Protein AF-C4RRK2-F1 (afdb_monomer_lite)

Structure (mmCIF, N/CA/C/O backbone):
data_AF-C4RRK2-F1
#
_entry.id   AF-C4RRK2-F1
#
loop_
_atom_site.group_PDB
_atom_site.id
_atom_site.type_symbol
_atom_site.label_atom_id
_atom_site.label_alt_id
_atom_site.label_comp_id
_atom_site.label_asym_id
_atom_site.label_entity_id
_atom_site.label_seq_id
_atom_site.pdbx_PDB_ins_code
_atom_site.Cartn_x
_atom_site.Cartn_y
_atom_site.Cartn_z
_atom_site.occupancy
_atom_site.B_iso_or_equiv
_atom_site.auth_seq_id
_atom_site.auth_comp_id
_atom_site.auth_asym_id
_atom_site.auth_atom_id
_atom_site.pdbx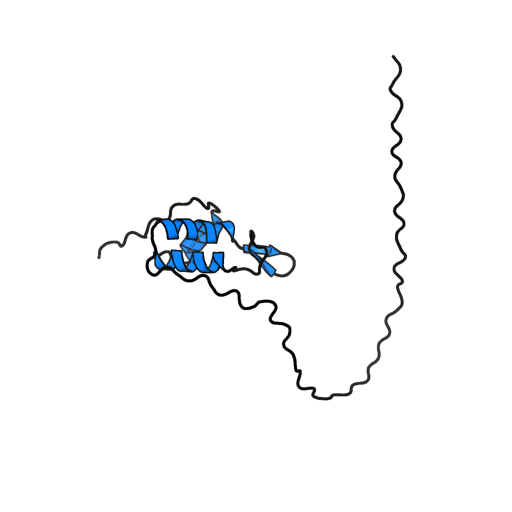_PDB_model_num
ATOM 1 N N . MET A 1 1 ? 13.612 32.017 -57.939 1.00 49.44 1 MET A N 1
ATOM 2 C CA . MET A 1 1 ? 13.842 31.551 -56.554 1.00 49.44 1 MET A CA 1
ATOM 3 C C . MET A 1 1 ? 14.726 30.311 -56.611 1.00 49.44 1 MET A C 1
ATOM 5 O O . MET A 1 1 ? 14.286 29.334 -57.203 1.00 49.44 1 MET A O 1
ATOM 9 N N . PRO A 1 2 ? 15.972 30.355 -56.114 1.00 59.56 2 PRO A N 1
ATOM 10 C CA . PRO A 1 2 ? 16.827 29.170 -56.019 1.00 59.56 2 PRO A CA 1
ATOM 11 C C . PRO A 1 2 ? 16.440 28.298 -54.804 1.00 59.56 2 PRO A C 1
ATOM 13 O O . PRO A 1 2 ? 15.978 28.849 -53.802 1.00 59.56 2 PRO A O 1
ATOM 16 N N . PRO A 1 3 ? 16.628 26.965 -54.847 1.00 65.94 3 PRO A N 1
ATOM 17 C CA . PRO A 1 3 ? 16.501 26.121 -53.659 1.00 65.94 3 PRO A CA 1
ATOM 18 C C . PRO A 1 3 ? 17.708 26.311 -52.716 1.00 65.94 3 PRO A C 1
ATOM 20 O O . PRO A 1 3 ? 18.818 26.566 -53.194 1.00 65.94 3 PRO A O 1
ATOM 23 N N . PRO A 1 4 ? 17.539 26.179 -51.385 1.00 61.22 4 PRO A N 1
ATOM 24 C CA . PRO A 1 4 ? 18.655 26.278 -50.453 1.00 61.22 4 PRO A CA 1
ATOM 25 C C . PRO A 1 4 ? 19.596 25.072 -50.563 1.00 61.22 4 PRO A C 1
ATOM 27 O O . PRO A 1 4 ? 19.174 23.916 -50.617 1.00 61.22 4 PRO A O 1
ATOM 30 N N . ALA A 1 5 ? 20.891 25.384 -50.569 1.00 59.84 5 ALA A N 1
ATOM 31 C CA . ALA A 1 5 ? 22.000 24.444 -50.584 1.00 59.84 5 ALA A CA 1
ATOM 32 C C . ALA A 1 5 ? 21.938 23.457 -49.406 1.00 59.84 5 ALA A C 1
ATOM 34 O O . ALA A 1 5 ? 21.732 23.836 -48.251 1.00 59.84 5 ALA A O 1
ATOM 35 N N . GLY A 1 6 ? 22.143 22.178 -49.727 1.00 45.22 6 GLY A N 1
ATOM 36 C CA . GLY A 1 6 ? 22.126 21.069 -48.783 1.00 45.22 6 GLY A CA 1
ATOM 37 C C . GLY A 1 6 ? 23.201 21.183 -47.702 1.00 45.22 6 GLY A C 1
ATOM 38 O O . GLY A 1 6 ? 24.375 21.434 -47.977 1.00 45.22 6 GLY A O 1
ATOM 39 N N . ARG A 1 7 ? 22.795 20.935 -46.455 1.00 57.81 7 ARG A N 1
ATOM 40 C CA . ARG A 1 7 ? 23.711 20.666 -45.345 1.00 57.81 7 ARG A CA 1
ATOM 41 C C . ARG A 1 7 ? 24.258 19.251 -45.503 1.00 57.81 7 ARG A C 1
ATOM 43 O O . ARG A 1 7 ? 23.509 18.280 -45.445 1.00 57.81 7 ARG A O 1
ATOM 50 N N . ARG A 1 8 ? 25.569 19.145 -45.710 1.00 52.78 8 ARG A N 1
ATOM 51 C CA . ARG A 1 8 ? 26.304 17.880 -45.642 1.00 52.78 8 ARG A CA 1
ATOM 52 C C . ARG A 1 8 ? 26.431 17.493 -44.168 1.00 52.78 8 ARG A C 1
ATOM 54 O O . ARG A 1 8 ? 27.114 18.179 -43.415 1.00 52.78 8 ARG A O 1
ATOM 61 N N . PHE A 1 9 ? 25.743 16.434 -43.757 1.00 42.94 9 PHE A N 1
ATOM 62 C CA . PHE A 1 9 ? 26.037 15.736 -42.509 1.00 42.94 9 PHE A CA 1
ATOM 63 C C . PHE A 1 9 ? 27.271 14.861 -42.757 1.00 42.94 9 PHE A C 1
ATOM 65 O O . PHE A 1 9 ? 27.188 13.881 -43.495 1.00 42.94 9 PHE A O 1
ATOM 72 N N . SER A 1 10 ? 28.415 15.233 -42.182 1.00 48.62 10 SER A N 1
ATOM 73 C CA . SER A 1 10 ? 29.541 14.310 -42.028 1.00 48.62 10 SER A CA 1
ATOM 74 C C . SER A 1 10 ? 29.174 13.319 -40.930 1.00 48.62 10 SER A C 1
ATOM 76 O O . SER A 1 10 ? 29.024 13.708 -39.775 1.00 48.62 10 SER A O 1
ATOM 78 N N . ALA A 1 11 ? 28.975 12.060 -41.303 1.00 50.09 11 ALA A N 1
ATOM 79 C CA . ALA A 1 11 ? 28.934 10.952 -40.366 1.00 50.09 11 ALA A CA 1
ATOM 80 C C . ALA A 1 11 ? 30.350 10.372 -40.289 1.00 50.09 11 ALA A C 1
ATOM 82 O O . ALA A 1 11 ? 30.848 9.836 -41.279 1.00 50.09 11 ALA A O 1
ATOM 83 N N . ASP A 1 12 ? 30.999 10.518 -39.138 1.00 50.09 12 ASP A N 1
ATOM 84 C CA . ASP A 1 12 ? 32.220 9.782 -38.820 1.00 50.09 12 ASP A CA 1
ATOM 85 C C . ASP A 1 12 ? 31.905 8.276 -38.756 1.00 50.09 12 ASP A C 1
ATOM 87 O O . ASP A 1 12 ? 30.993 7.872 -38.023 1.00 50.09 12 ASP A O 1
ATOM 91 N N . PRO A 1 13 ? 32.625 7.413 -39.493 1.00 51.41 13 PRO A N 1
ATOM 92 C CA . PRO A 1 13 ? 32.506 5.978 -39.312 1.00 51.41 13 PRO A CA 1
ATOM 93 C C . PRO A 1 13 ? 33.207 5.572 -38.011 1.00 51.41 13 PRO A C 1
ATOM 95 O O . PRO A 1 13 ? 34.433 5.587 -37.903 1.00 51.41 13 PRO A O 1
ATOM 98 N N . VAL A 1 14 ? 32.412 5.172 -37.017 1.00 53.47 14 VAL A N 1
ATOM 99 C CA . VAL A 1 14 ? 32.899 4.446 -35.842 1.00 53.47 14 VAL A CA 1
ATOM 100 C C . VAL A 1 14 ? 33.472 3.114 -36.320 1.00 53.47 14 VAL A C 1
ATOM 102 O O . VAL A 1 14 ? 32.751 2.234 -36.785 1.00 53.47 14 VAL A O 1
ATOM 105 N N . HIS A 1 15 ? 34.790 2.995 -36.214 1.00 46.84 15 HIS A N 1
ATOM 106 C CA . HIS A 1 15 ? 35.541 1.759 -36.389 1.00 46.84 15 HIS A CA 1
ATOM 107 C C . HIS A 1 15 ? 35.060 0.706 -35.370 1.00 46.84 15 HIS A C 1
ATOM 109 O O . HIS A 1 15 ? 35.147 0.963 -34.167 1.00 46.84 15 HIS A O 1
ATOM 115 N N . PRO A 1 16 ? 34.599 -0.488 -35.784 1.00 46.50 16 PRO A N 1
ATOM 116 C CA . PRO A 1 16 ? 34.471 -1.606 -34.862 1.00 46.50 16 PRO A CA 1
ATOM 117 C C . PRO A 1 16 ? 35.844 -2.264 -34.652 1.00 46.50 16 PRO A C 1
ATOM 119 O O . PRO A 1 16 ? 36.516 -2.651 -35.610 1.00 46.50 16 PRO A O 1
ATOM 122 N N . SER A 1 17 ? 36.262 -2.395 -33.391 1.00 53.38 17 SER A N 1
ATOM 123 C CA . SER A 1 17 ? 37.386 -3.255 -33.002 1.00 53.38 17 SER A CA 1
ATOM 124 C C . SER A 1 17 ? 37.106 -4.714 -33.389 1.00 53.38 17 SER A C 1
ATOM 126 O O . SER A 1 17 ? 35.967 -5.168 -33.238 1.00 53.38 17 SER A O 1
ATOM 128 N N . PRO A 1 18 ? 38.115 -5.480 -33.838 1.00 51.03 18 PRO A N 1
ATOM 129 C CA . PRO A 1 18 ? 37.952 -6.905 -34.082 1.00 51.03 18 PRO A CA 1
ATOM 130 C C . PRO A 1 18 ? 37.812 -7.640 -32.745 1.00 51.03 18 PRO A C 1
ATOM 132 O O . PRO A 1 18 ? 38.722 -7.625 -31.918 1.00 51.03 18 PRO A O 1
ATOM 135 N N . VAL A 1 19 ? 36.665 -8.288 -32.531 1.00 53.00 19 VAL A N 1
ATOM 136 C CA . VAL A 1 19 ? 36.555 -9.327 -31.506 1.00 53.00 19 VAL A CA 1
ATOM 137 C C . VAL A 1 19 ? 37.252 -10.566 -32.052 1.00 53.00 19 VAL A C 1
ATOM 139 O O . VAL A 1 19 ? 36.826 -11.178 -33.030 1.00 53.00 19 VAL A O 1
ATOM 142 N N . GLU A 1 20 ? 38.394 -10.869 -31.459 1.00 50.75 20 GLU A N 1
ATOM 143 C CA . GLU A 1 20 ? 39.160 -12.071 -31.730 1.00 50.75 20 GLU A CA 1
ATOM 144 C C . GLU A 1 20 ? 38.341 -13.282 -31.255 1.00 50.75 20 GLU A C 1
ATOM 146 O O . GLU A 1 20 ? 38.008 -13.405 -30.076 1.00 50.75 20 GLU A O 1
ATOM 151 N N . VAL A 1 21 ? 37.962 -14.156 -32.188 1.00 52.91 21 VAL A N 1
ATOM 152 C CA . VAL A 1 21 ? 37.368 -15.462 -31.890 1.00 52.91 21 VAL A CA 1
ATOM 153 C C . VAL A 1 21 ? 38.450 -16.502 -32.113 1.00 52.91 21 VAL A C 1
ATOM 155 O O . VAL A 1 21 ? 38.883 -16.703 -33.244 1.00 52.91 21 VAL A O 1
ATOM 158 N N . CYS A 1 22 ? 38.845 -17.188 -31.044 1.00 44.22 22 CYS A N 1
ATOM 159 C CA . CYS A 1 22 ? 39.679 -18.383 -31.096 1.00 44.22 22 CYS A CA 1
ATOM 160 C C . CYS A 1 22 ? 39.201 -19.416 -30.050 1.00 44.22 22 CYS A C 1
ATOM 162 O O . CYS A 1 22 ? 38.486 -19.064 -29.113 1.00 44.22 22 CYS A O 1
ATOM 164 N N . PRO A 1 23 ? 39.491 -20.709 -30.270 1.00 55.44 23 PRO A N 1
ATOM 165 C CA . PRO A 1 23 ? 38.474 -21.761 -30.364 1.00 55.44 23 PRO A CA 1
ATOM 166 C C . PRO A 1 23 ? 38.199 -22.544 -29.071 1.00 55.44 23 PRO A C 1
ATOM 168 O O . PRO A 1 23 ? 39.003 -22.586 -28.144 1.00 55.44 23 PRO A O 1
ATOM 171 N N . MET A 1 24 ? 37.069 -23.265 -29.069 1.00 45.31 24 MET A N 1
ATOM 172 C CA . MET A 1 24 ? 36.825 -24.373 -28.144 1.00 45.31 24 MET A CA 1
ATOM 173 C C . MET A 1 24 ? 37.834 -25.506 -28.359 1.00 45.31 24 MET A C 1
ATOM 175 O O . MET A 1 24 ? 38.048 -25.960 -29.483 1.00 45.31 24 MET A O 1
ATOM 179 N N . SER A 1 25 ? 38.369 -26.039 -27.262 1.00 52.09 25 SER A N 1
ATOM 180 C CA . SER A 1 25 ? 38.869 -27.413 -27.185 1.00 52.09 25 SER A CA 1
ATOM 181 C C . SER A 1 25 ? 38.735 -27.937 -25.758 1.00 52.09 25 SER A C 1
ATOM 183 O O . SER A 1 25 ? 39.355 -27.445 -24.819 1.00 52.09 25 SER A O 1
ATOM 185 N N . SER A 1 26 ? 37.876 -28.940 -25.620 1.00 49.12 26 SER A N 1
ATOM 186 C CA . SER A 1 26 ? 37.699 -29.771 -24.435 1.00 49.12 26 SER A CA 1
ATOM 187 C C . SER A 1 26 ? 38.885 -30.726 -24.276 1.00 49.12 26 SER A C 1
ATOM 189 O O . SER A 1 26 ? 39.331 -31.289 -25.272 1.00 49.12 26 SER A O 1
ATOM 191 N N . THR A 1 27 ? 39.342 -30.987 -23.045 1.00 45.41 27 THR A N 1
ATOM 192 C CA . THR A 1 27 ? 39.347 -32.329 -22.412 1.00 45.41 27 THR A CA 1
ATOM 193 C C . THR A 1 27 ? 39.919 -32.262 -20.986 1.00 45.41 27 THR A C 1
ATOM 195 O O . THR A 1 27 ? 40.860 -31.540 -20.678 1.00 45.41 27 THR A O 1
ATOM 198 N N . THR A 1 28 ? 39.254 -33.023 -20.123 1.00 52.94 28 THR A N 1
ATOM 199 C CA . THR A 1 28 ? 39.309 -33.170 -18.667 1.00 52.94 28 THR A CA 1
ATOM 200 C C . THR A 1 28 ? 40.596 -33.782 -18.101 1.00 52.94 28 THR A C 1
ATOM 202 O O . THR A 1 28 ? 41.051 -34.807 -18.593 1.00 52.94 28 THR A O 1
ATOM 205 N N . THR A 1 29 ? 41.021 -33.312 -16.922 1.00 47.62 29 THR A N 1
ATOM 206 C CA . THR A 1 29 ? 41.552 -34.188 -15.857 1.00 47.62 29 THR A CA 1
ATOM 207 C C . THR A 1 29 ? 40.993 -33.767 -14.499 1.00 47.62 29 THR A C 1
ATOM 209 O O . THR A 1 29 ? 41.187 -32.648 -14.032 1.00 47.62 29 THR A O 1
ATOM 212 N N . ARG A 1 30 ? 40.250 -34.695 -13.893 1.00 56.03 30 ARG A N 1
ATOM 213 C CA . ARG A 1 30 ? 39.579 -34.619 -12.595 1.00 56.03 30 ARG A CA 1
ATOM 214 C C . ARG A 1 30 ? 40.591 -34.861 -11.472 1.00 56.03 30 ARG A C 1
ATOM 216 O O . ARG A 1 30 ? 41.115 -35.963 -11.371 1.00 56.03 30 ARG A O 1
ATOM 223 N N . THR A 1 31 ? 40.748 -33.890 -10.575 1.00 48.41 31 THR A N 1
ATOM 224 C CA . THR A 1 31 ? 41.321 -34.100 -9.236 1.00 48.41 31 THR A CA 1
ATOM 225 C C . THR A 1 31 ? 40.333 -33.557 -8.213 1.00 48.41 31 THR A C 1
ATOM 227 O O . THR A 1 31 ? 40.155 -32.350 -8.076 1.00 48.41 31 THR A O 1
ATOM 230 N N . VAL A 1 32 ? 39.645 -34.466 -7.522 1.00 54.09 32 VAL A N 1
ATOM 231 C CA . VAL A 1 32 ? 38.736 -34.140 -6.418 1.00 54.09 32 VAL A CA 1
ATOM 232 C C . VAL A 1 32 ? 39.590 -33.862 -5.182 1.00 54.09 32 VAL A C 1
ATOM 234 O O . VAL A 1 32 ? 40.193 -34.777 -4.627 1.00 54.09 32 VAL A O 1
ATOM 237 N N . ARG A 1 33 ? 39.636 -32.601 -4.748 1.00 54.19 33 ARG A N 1
ATOM 238 C CA . ARG A 1 33 ? 40.006 -32.216 -3.379 1.00 54.19 33 ARG A CA 1
ATOM 239 C C . ARG A 1 33 ? 38.751 -31.639 -2.721 1.00 54.19 33 ARG A C 1
ATOM 241 O O . ARG A 1 33 ? 38.158 -30.741 -3.315 1.00 54.19 33 ARG A O 1
ATOM 248 N N . PRO A 1 34 ? 38.333 -32.097 -1.530 1.00 47.38 34 PRO A N 1
ATOM 249 C CA . PRO A 1 34 ? 37.302 -31.400 -0.782 1.00 47.38 34 PRO A CA 1
ATOM 250 C C . PRO A 1 34 ? 37.940 -30.143 -0.189 1.00 47.38 34 PRO A C 1
ATOM 252 O O . PRO A 1 34 ? 38.573 -30.178 0.864 1.00 47.38 34 PRO A O 1
ATOM 255 N N . ALA A 1 35 ? 37.829 -29.030 -0.908 1.00 46.69 35 ALA A N 1
ATOM 256 C CA . ALA A 1 35 ? 38.006 -27.723 -0.309 1.00 46.69 35 ALA A CA 1
ATOM 257 C C . ALA A 1 35 ? 36.692 -27.394 0.406 1.00 46.69 35 ALA A C 1
ATOM 259 O O . ALA A 1 35 ? 35.674 -27.155 -0.238 1.00 46.69 35 ALA A O 1
ATOM 260 N N . VAL A 1 36 ? 36.711 -27.430 1.741 1.00 51.62 36 VAL A N 1
ATOM 261 C CA . VAL A 1 36 ? 35.815 -26.600 2.556 1.00 51.62 36 VAL A CA 1
ATOM 262 C C . VAL A 1 36 ? 35.881 -25.209 1.947 1.00 51.62 36 VAL A C 1
ATOM 264 O O . VAL A 1 36 ? 36.961 -24.630 1.937 1.00 51.62 36 VAL A O 1
ATOM 267 N N . SER A 1 37 ? 34.783 -24.727 1.370 1.00 50.28 37 SER A N 1
ATOM 268 C CA . SER A 1 37 ? 34.696 -23.367 0.848 1.00 50.28 37 SER A CA 1
ATOM 269 C C . SER A 1 37 ? 34.663 -22.398 2.029 1.00 50.28 37 SER A C 1
ATOM 271 O O . SER A 1 37 ? 33.676 -22.409 2.768 1.00 50.28 37 SER A O 1
ATOM 273 N N . PRO A 1 38 ? 35.681 -21.548 2.243 1.00 49.94 38 PRO A N 1
ATOM 274 C CA . PRO A 1 38 ? 35.540 -20.372 3.078 1.00 49.94 38 PRO A CA 1
ATOM 275 C C . PRO A 1 38 ? 35.134 -19.199 2.175 1.00 49.94 38 PRO A C 1
ATOM 277 O O . PRO A 1 38 ? 35.700 -18.999 1.103 1.00 49.94 38 PRO A O 1
ATOM 280 N N . GLY A 1 39 ? 34.165 -18.412 2.624 1.00 36.69 39 GLY A N 1
ATOM 281 C CA . GLY A 1 39 ? 33.679 -17.233 1.910 1.00 36.69 39 GLY A CA 1
ATOM 282 C C . GLY A 1 39 ? 32.338 -17.543 1.265 1.00 36.69 39 GLY A C 1
ATOM 283 O O . GLY A 1 39 ? 32.265 -18.075 0.165 1.00 36.69 39 GLY A O 1
ATOM 284 N N . ALA A 1 40 ? 31.229 -17.359 1.980 1.00 51.81 40 ALA A N 1
ATOM 285 C CA . ALA A 1 40 ? 30.604 -16.039 2.016 1.00 51.81 40 ALA A CA 1
ATOM 286 C C . ALA A 1 40 ? 30.639 -15.429 0.608 1.00 51.81 40 ALA A C 1
ATOM 288 O O . ALA A 1 40 ? 31.433 -14.536 0.330 1.00 51.81 40 ALA A O 1
ATOM 289 N N . GLY A 1 41 ? 29.805 -15.969 -0.289 1.00 43.66 41 GLY A N 1
ATOM 290 C CA . GLY A 1 41 ? 29.291 -15.147 -1.374 1.00 43.66 41 GLY A CA 1
ATOM 291 C C . GLY A 1 41 ? 28.734 -13.914 -0.691 1.00 43.66 41 GLY A C 1
ATOM 292 O O . GLY A 1 41 ? 27.886 -14.043 0.192 1.00 43.66 41 GLY A O 1
ATOM 293 N N . GLU A 1 42 ? 29.376 -12.791 -0.970 1.00 43.12 42 GLU A N 1
ATOM 294 C CA . GLU A 1 42 ? 29.243 -11.554 -0.231 1.00 43.12 42 GLU A CA 1
ATOM 295 C C . GLU A 1 42 ? 27.768 -11.290 0.048 1.00 43.12 42 GLU A C 1
ATOM 297 O O . GLU A 1 42 ? 26.941 -11.227 -0.864 1.00 43.12 42 GLU A O 1
ATOM 302 N N . ASP A 1 43 ? 27.468 -11.169 1.339 1.00 48.62 43 ASP A N 1
ATOM 303 C CA . ASP A 1 43 ? 26.297 -10.505 1.890 1.00 48.62 43 ASP A CA 1
ATOM 304 C C . ASP A 1 43 ? 26.321 -9.048 1.395 1.00 48.62 43 ASP A C 1
ATOM 306 O O . ASP A 1 43 ? 26.587 -8.101 2.125 1.00 48.62 43 ASP A O 1
ATOM 310 N N . SER A 1 44 ? 26.146 -8.843 0.089 1.00 47.56 44 SER A N 1
ATOM 311 C CA . SER A 1 44 ? 25.940 -7.529 -0.507 1.00 47.56 44 SER A CA 1
ATOM 312 C C . SER A 1 44 ? 24.503 -7.146 -0.227 1.00 47.56 44 SER A C 1
ATOM 314 O O . SER A 1 44 ? 23.606 -7.214 -1.066 1.00 47.56 44 SER A O 1
ATOM 316 N N . GLY A 1 45 ? 24.295 -6.821 1.032 1.00 49.56 45 GLY A N 1
ATOM 317 C CA . GLY A 1 45 ? 23.010 -6.518 1.587 1.00 49.56 45 GLY A CA 1
ATOM 318 C C . GLY A 1 45 ? 23.097 -6.676 3.080 1.00 49.56 45 GLY A C 1
ATOM 319 O O . GLY A 1 45 ? 22.322 -7.467 3.598 1.00 49.56 45 GLY A O 1
ATOM 320 N N . GLU A 1 46 ? 23.978 -5.898 3.734 1.00 45.28 46 GLU A N 1
ATOM 321 C CA . GLU A 1 46 ? 23.782 -5.437 5.115 1.00 45.28 46 GLU A CA 1
ATOM 322 C C . GLU A 1 46 ? 22.274 -5.300 5.298 1.00 45.28 46 GLU A C 1
ATOM 324 O O . GLU A 1 46 ? 21.654 -4.408 4.701 1.00 45.28 46 GLU A O 1
ATOM 329 N N . GLY A 1 47 ? 21.693 -6.309 5.955 1.00 52.38 47 GLY A N 1
ATOM 330 C CA . GLY A 1 47 ? 20.296 -6.674 5.785 1.00 52.38 47 GLY A CA 1
ATOM 331 C C . GLY A 1 47 ? 19.470 -5.451 6.069 1.00 52.38 47 GLY A C 1
ATOM 332 O O . GLY A 1 47 ? 19.375 -5.048 7.226 1.00 52.38 47 GLY A O 1
ATOM 333 N N . LEU A 1 48 ? 18.963 -4.819 5.005 1.00 61.81 48 LEU A N 1
ATOM 334 C CA . LEU A 1 48 ? 18.376 -3.493 5.075 1.00 61.81 48 LEU A CA 1
ATOM 335 C C . LEU A 1 48 ? 17.151 -3.640 5.980 1.00 61.81 48 LEU A C 1
ATOM 337 O O . LEU A 1 48 ? 16.099 -4.114 5.540 1.00 61.81 48 LEU A O 1
ATOM 341 N N . ARG A 1 49 ? 17.354 -3.362 7.275 1.00 73.44 49 ARG A N 1
ATOM 342 C CA . ARG A 1 49 ? 16.470 -3.827 8.344 1.00 73.44 49 ARG A CA 1
ATOM 343 C C . ARG A 1 49 ? 15.073 -3.333 8.039 1.00 73.44 49 ARG A C 1
ATOM 345 O O . ARG A 1 49 ? 14.898 -2.192 7.594 1.00 73.44 49 ARG A O 1
ATOM 352 N N . ASP A 1 50 ? 14.079 -4.193 8.216 1.00 82.44 50 ASP A N 1
ATOM 353 C CA . ASP A 1 50 ? 12.704 -3.805 7.937 1.00 82.44 50 ASP A CA 1
ATOM 354 C C . ASP A 1 50 ? 12.344 -2.526 8.699 1.00 82.44 50 ASP A C 1
ATOM 356 O O . ASP A 1 50 ? 12.796 -2.292 9.819 1.00 82.44 50 ASP A O 1
ATOM 360 N N . ILE A 1 51 ? 11.552 -1.668 8.055 1.00 87.12 51 ILE A N 1
ATOM 361 C CA . ILE A 1 51 ? 11.103 -0.4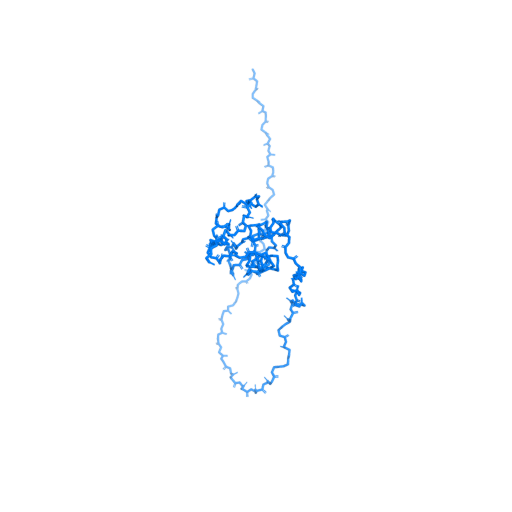19 8.673 1.00 87.12 51 ILE A CA 1
ATOM 362 C C . ILE A 1 51 ? 10.272 -0.799 9.909 1.00 87.12 51 ILE A C 1
ATOM 364 O O . ILE A 1 51 ? 9.380 -1.654 9.769 1.00 87.12 51 ILE A O 1
ATOM 368 N N . PRO A 1 52 ? 10.573 -0.233 11.094 1.00 86.88 52 PRO A N 1
ATOM 369 C CA . PRO A 1 52 ? 9.823 -0.525 12.306 1.00 86.88 52 PRO A CA 1
ATOM 370 C C . PRO A 1 52 ? 8.364 -0.100 12.134 1.00 86.88 52 PRO A C 1
ATOM 372 O O . PRO A 1 52 ? 8.053 0.859 11.426 1.00 86.88 52 PRO A O 1
ATOM 375 N N . LEU A 1 53 ? 7.461 -0.842 12.766 1.00 85.44 53 LEU A N 1
ATOM 376 C CA . LEU A 1 53 ? 6.056 -0.461 12.810 1.00 85.44 53 LEU A CA 1
ATOM 377 C C . LEU A 1 53 ? 5.860 0.584 13.914 1.00 85.44 53 LEU A C 1
ATOM 379 O O . LEU A 1 53 ? 6.483 0.458 14.973 1.00 85.44 53 LEU A O 1
ATOM 383 N N . PRO A 1 54 ? 5.014 1.602 13.691 1.00 77.19 54 PRO A N 1
ATOM 384 C CA . PRO A 1 54 ? 4.624 2.496 14.768 1.00 77.19 54 PRO A CA 1
ATOM 385 C C . PRO A 1 54 ? 3.881 1.699 15.857 1.00 77.19 54 PRO A C 1
ATOM 387 O O . PRO A 1 54 ? 3.235 0.693 15.546 1.00 77.19 54 PRO A O 1
ATOM 390 N N . PRO A 1 55 ? 3.942 2.132 17.130 1.00 81.75 55 PRO A N 1
ATOM 391 C CA . PRO A 1 55 ? 3.271 1.438 18.233 1.00 81.75 55 PRO A CA 1
ATOM 392 C C . PRO A 1 55 ? 1.747 1.384 18.050 1.00 81.75 55 PRO A C 1
ATOM 394 O O . PRO A 1 55 ? 1.100 0.457 18.530 1.00 81.75 55 PRO A O 1
ATOM 397 N N . TYR A 1 56 ? 1.187 2.347 17.312 1.00 84.06 56 TYR A N 1
ATOM 398 C CA . TYR A 1 56 ? -0.214 2.397 16.913 1.00 84.06 56 TYR A CA 1
ATOM 399 C C . TYR A 1 56 ? -0.300 2.870 15.463 1.00 84.06 56 TYR A C 1
ATOM 401 O O . TYR A 1 56 ? 0.412 3.795 15.082 1.00 84.06 56 TYR A O 1
ATOM 409 N N . VAL A 1 57 ? -1.175 2.261 14.660 1.00 89.69 57 VAL A N 1
ATOM 410 C CA . VAL A 1 57 ? -1.342 2.636 13.249 1.00 89.69 57 VAL A CA 1
ATOM 411 C C . VAL A 1 57 ? -2.447 3.681 13.096 1.00 89.69 57 VAL A C 1
ATOM 413 O O . VAL A 1 57 ? -3.639 3.393 13.259 1.00 89.69 57 VAL A O 1
ATOM 416 N N . THR A 1 58 ? -2.066 4.893 12.713 1.00 90.38 58 THR A N 1
ATOM 417 C CA . THR A 1 58 ? -2.973 6.019 12.468 1.00 90.38 58 THR A CA 1
ATOM 418 C C . THR A 1 58 ? -3.559 6.004 11.053 1.00 90.38 58 THR A C 1
ATOM 420 O O . THR A 1 58 ? -3.231 5.158 10.219 1.00 90.38 58 THR A O 1
ATOM 423 N N . GLY A 1 59 ? -4.532 6.890 10.798 1.00 89.69 59 GLY A N 1
ATOM 424 C CA . GLY A 1 59 ? -5.135 7.013 9.467 1.00 89.69 59 GLY A CA 1
ATOM 425 C C . GLY A 1 59 ? -4.130 7.540 8.445 1.00 89.69 59 GLY A C 1
ATOM 426 O O . GLY A 1 59 ? -4.138 7.109 7.298 1.00 89.69 59 GLY A O 1
ATOM 427 N N . GLU A 1 60 ? -3.226 8.409 8.889 1.00 91.88 60 GLU A N 1
ATOM 428 C CA . GLU A 1 60 ? -2.119 8.923 8.091 1.00 91.88 60 GLU A CA 1
ATOM 429 C C . GLU A 1 60 ? -1.123 7.811 7.726 1.00 91.88 60 GLU A C 1
ATOM 431 O O . GLU A 1 60 ? -0.769 7.665 6.555 1.00 91.88 60 GLU A O 1
ATOM 436 N N . ASP A 1 61 ? -0.770 6.941 8.681 1.00 93.62 61 ASP A N 1
ATOM 437 C CA . ASP A 1 61 ? 0.077 5.770 8.409 1.00 93.62 61 ASP A CA 1
ATOM 438 C C . ASP A 1 61 ? -0.533 4.862 7.334 1.00 93.62 61 ASP A C 1
ATOM 440 O O . ASP A 1 61 ? 0.182 4.334 6.481 1.00 93.62 61 ASP A O 1
ATOM 444 N N . ALA A 1 62 ? -1.862 4.702 7.339 1.00 94.00 62 ALA A N 1
ATOM 445 C CA . ALA A 1 62 ? -2.562 3.925 6.323 1.00 94.00 62 ALA A CA 1
ATOM 446 C C . ALA A 1 62 ? -2.413 4.547 4.925 1.00 94.00 62 ALA A C 1
ATOM 448 O O . ALA A 1 62 ? -2.175 3.817 3.966 1.00 94.00 62 ALA A O 1
ATOM 449 N N . GLN A 1 63 ? -2.474 5.877 4.803 1.00 95.19 63 GLN A N 1
ATOM 450 C CA . GLN A 1 63 ? -2.267 6.568 3.525 1.00 95.19 63 GLN A CA 1
ATOM 451 C C . GLN A 1 63 ? -0.831 6.403 3.015 1.00 95.19 63 GLN A C 1
ATOM 453 O O . GLN A 1 63 ? -0.606 6.090 1.842 1.00 95.19 63 GLN A O 1
ATOM 458 N N . PHE A 1 64 ? 0.161 6.519 3.902 1.00 96.12 64 PHE A N 1
ATOM 459 C CA . PHE A 1 64 ? 1.546 6.220 3.539 1.00 96.12 64 PHE A CA 1
ATOM 460 C C . PHE A 1 64 ? 1.732 4.754 3.137 1.00 96.12 64 PHE A C 1
ATOM 462 O O . PHE A 1 64 ? 2.477 4.465 2.199 1.00 96.12 64 PHE A O 1
ATOM 469 N N . ALA A 1 65 ? 1.029 3.828 3.786 1.00 96.69 65 ALA A N 1
ATOM 470 C CA . ALA A 1 65 ? 1.077 2.411 3.461 1.00 96.69 65 ALA A CA 1
ATOM 471 C C . ALA A 1 65 ? 0.439 2.082 2.101 1.00 96.69 65 ALA A C 1
ATOM 473 O O . ALA A 1 65 ? 1.010 1.280 1.359 1.00 96.69 65 ALA A O 1
ATOM 474 N N . VAL A 1 66 ? -0.671 2.738 1.731 1.00 98.06 66 VAL A N 1
ATOM 475 C CA . VAL A 1 66 ? -1.261 2.657 0.378 1.00 98.06 66 VAL A CA 1
ATOM 476 C C . VAL A 1 66 ? -0.238 3.089 -0.661 1.00 98.06 66 VAL A C 1
ATOM 478 O O . VAL A 1 66 ? 0.078 2.335 -1.585 1.00 98.06 66 VAL A O 1
ATOM 481 N N . ARG A 1 67 ? 0.354 4.274 -0.479 1.00 98.06 67 ARG A N 1
ATOM 482 C CA . ARG A 1 67 ? 1.383 4.774 -1.391 1.00 98.06 67 ARG A CA 1
ATOM 483 C C . ARG A 1 67 ? 2.566 3.813 -1.476 1.00 98.06 67 ARG A C 1
ATOM 485 O O . ARG A 1 67 ? 3.050 3.554 -2.576 1.00 98.06 67 ARG A O 1
ATOM 492 N N . ALA A 1 68 ? 3.000 3.249 -0.350 1.00 98.06 68 ALA A N 1
ATOM 493 C CA . ALA A 1 68 ? 4.105 2.302 -0.310 1.00 98.06 68 ALA A CA 1
ATOM 494 C C . ALA A 1 68 ? 3.814 1.033 -1.127 1.00 98.06 68 ALA A C 1
ATOM 496 O O . ALA A 1 68 ? 4.658 0.627 -1.923 1.00 98.06 68 ALA A O 1
ATOM 497 N N . VAL A 1 69 ? 2.632 0.417 -1.004 1.00 98.31 69 VAL A N 1
ATOM 498 C CA . VAL A 1 69 ? 2.328 -0.805 -1.775 1.00 98.31 69 VAL A CA 1
ATOM 499 C C . VAL A 1 69 ? 2.103 -0.519 -3.260 1.00 98.31 69 VAL A C 1
ATOM 501 O O . VAL A 1 69 ? 2.576 -1.287 -4.098 1.00 98.31 69 VAL A O 1
ATOM 504 N N . VAL A 1 70 ? 1.459 0.607 -3.588 1.00 98.44 70 VAL A N 1
ATOM 505 C CA . VAL A 1 70 ? 1.129 0.991 -4.966 1.00 98.44 70 VAL A CA 1
ATOM 506 C C . VAL A 1 70 ? 2.361 1.466 -5.732 1.00 98.44 70 VAL A C 1
ATOM 508 O O . VAL A 1 70 ? 2.629 0.986 -6.831 1.00 98.44 70 VAL A O 1
ATOM 511 N N . VAL A 1 71 ? 3.147 2.393 -5.183 1.00 98.31 71 VAL A N 1
ATOM 512 C CA . VAL A 1 71 ? 4.331 2.940 -5.870 1.00 98.31 71 VAL A CA 1
ATOM 513 C C . VAL A 1 71 ? 5.414 1.868 -6.007 1.00 98.31 71 VAL A C 1
ATOM 515 O O . VAL A 1 71 ? 6.015 1.739 -7.077 1.00 98.31 71 VAL A O 1
ATOM 518 N N . HIS A 1 72 ? 5.586 1.030 -4.981 1.00 97.81 72 HIS A N 1
ATOM 519 C CA . HIS A 1 72 ? 6.576 -0.049 -4.955 1.00 97.81 72 HIS A CA 1
ATOM 520 C C . HIS A 1 72 ? 6.010 -1.395 -5.435 1.00 97.81 72 HIS A C 1
ATOM 522 O O . HIS A 1 72 ? 6.437 -2.459 -4.978 1.00 97.81 72 HIS A O 1
ATOM 528 N N . ALA A 1 73 ? 5.049 -1.359 -6.360 1.00 97.81 73 ALA A N 1
ATOM 529 C CA . ALA A 1 73 ? 4.489 -2.545 -6.999 1.00 97.81 73 ALA A CA 1
ATOM 530 C C . ALA A 1 73 ? 5.569 -3.383 -7.723 1.00 97.81 73 ALA A C 1
ATOM 532 O O . ALA A 1 73 ? 6.595 -2.840 -8.165 1.00 97.81 73 ALA A O 1
ATOM 533 N N . PRO A 1 74 ? 5.355 -4.703 -7.868 1.00 97.44 74 PRO A N 1
ATOM 534 C CA . PRO A 1 74 ? 6.259 -5.569 -8.616 1.00 97.44 74 PRO A CA 1
ATOM 535 C C . PRO A 1 74 ? 6.296 -5.204 -10.107 1.00 97.44 74 PRO A C 1
ATOM 537 O O . PRO A 1 74 ? 5.271 -4.934 -10.731 1.00 97.44 74 PRO A O 1
ATOM 540 N N . ARG A 1 75 ? 7.486 -5.269 -10.707 1.00 96.50 75 ARG A N 1
ATOM 541 C CA . ARG A 1 75 ? 7.724 -5.181 -12.152 1.00 96.50 75 ARG A CA 1
ATOM 542 C C . ARG A 1 75 ? 8.595 -6.355 -12.598 1.00 96.50 75 ARG A C 1
ATOM 544 O O . ARG A 1 75 ? 9.576 -6.694 -11.939 1.00 96.50 75 ARG A O 1
ATOM 551 N N . ARG A 1 76 ? 8.252 -6.969 -13.733 1.00 95.94 76 ARG A N 1
ATOM 552 C CA . ARG A 1 76 ? 9.062 -8.031 -14.349 1.00 95.94 76 ARG A CA 1
ATOM 553 C C . ARG A 1 76 ? 10.283 -7.435 -15.055 1.00 95.94 76 ARG A C 1
ATOM 555 O O . ARG A 1 76 ? 10.163 -6.438 -15.763 1.00 95.94 76 ARG A O 1
ATOM 562 N N . TRP A 1 77 ? 11.437 -8.065 -14.864 1.00 91.56 77 TRP A N 1
ATOM 563 C CA . TRP A 1 77 ? 12.709 -7.744 -15.515 1.00 91.56 77 TRP A CA 1
ATOM 564 C C . TRP A 1 77 ? 13.417 -9.042 -15.940 1.00 91.56 77 TRP A C 1
ATOM 566 O O . TRP A 1 77 ? 13.045 -10.123 -15.477 1.00 91.56 77 TRP A O 1
ATOM 576 N N . SER A 1 78 ? 14.434 -8.953 -16.805 1.00 86.25 78 SER A N 1
ATOM 577 C CA . SER A 1 78 ? 15.202 -10.071 -17.390 1.00 86.25 78 SER A CA 1
ATOM 578 C C . SER A 1 78 ? 16.112 -10.813 -16.390 1.00 86.25 78 SER A C 1
ATOM 580 O O . SER A 1 78 ? 17.270 -11.098 -16.673 1.00 86.25 78 SER A O 1
ATOM 582 N N . GLY A 1 79 ? 15.596 -11.090 -15.197 1.00 86.25 79 GLY A N 1
ATOM 583 C CA . GLY A 1 79 ? 16.305 -11.709 -14.077 1.00 86.25 79 GLY A CA 1
ATOM 584 C C . GLY A 1 79 ? 15.451 -11.875 -12.815 1.00 86.25 79 GLY A C 1
ATOM 585 O O . GLY A 1 79 ? 15.964 -12.320 -11.796 1.00 86.25 79 GLY A O 1
ATOM 586 N N . GLY A 1 80 ? 14.159 -11.520 -12.851 1.00 93.50 80 GLY A N 1
ATOM 587 C CA . GLY A 1 80 ? 13.256 -11.683 -11.714 1.00 93.50 80 GLY A CA 1
ATOM 588 C C . GLY A 1 80 ? 12.215 -10.574 -11.602 1.00 93.50 80 GLY A C 1
ATOM 589 O O . GLY A 1 80 ? 11.931 -9.846 -12.557 1.00 93.50 80 GLY A O 1
ATOM 590 N N . THR A 1 81 ? 11.630 -10.464 -10.411 1.00 96.38 81 THR A N 1
ATOM 591 C CA . THR A 1 81 ? 10.677 -9.403 -10.075 1.00 96.38 81 THR A CA 1
ATOM 592 C C . THR A 1 81 ? 11.372 -8.352 -9.220 1.00 96.38 81 THR A C 1
ATOM 594 O O . THR A 1 81 ? 11.893 -8.652 -8.147 1.00 96.38 81 THR A O 1
ATOM 597 N N . VAL A 1 82 ? 11.350 -7.108 -9.687 1.00 96.75 82 VAL A N 1
ATOM 598 C CA . VAL A 1 82 ? 11.948 -5.957 -9.004 1.00 96.75 82 VAL A CA 1
ATOM 599 C C . VAL A 1 82 ? 10.871 -4.962 -8.599 1.00 96.75 82 VAL A C 1
ATOM 601 O O . VAL A 1 82 ? 9.781 -4.929 -9.170 1.00 96.75 82 VAL A O 1
ATOM 604 N N . CYS A 1 83 ? 11.153 -4.154 -7.586 1.00 97.12 83 CYS A N 1
ATOM 605 C CA . CYS A 1 83 ? 10.310 -3.025 -7.235 1.00 97.12 83 CYS A CA 1
ATOM 606 C C . CYS A 1 83 ? 10.343 -2.005 -8.378 1.00 97.12 83 CYS A C 1
ATOM 608 O O . CYS A 1 83 ? 11.418 -1.579 -8.794 1.00 97.12 83 CYS A O 1
ATOM 610 N N . ARG A 1 84 ? 9.172 -1.563 -8.849 1.00 96.44 84 ARG A N 1
ATOM 611 C CA . ARG A 1 84 ? 9.075 -0.572 -9.931 1.00 96.44 84 ARG A CA 1
ATOM 612 C C . ARG A 1 84 ? 9.784 0.749 -9.611 1.00 96.44 84 ARG A C 1
ATOM 614 O O . ARG A 1 84 ? 10.348 1.339 -10.522 1.00 96.44 84 ARG A O 1
ATOM 621 N N . ASN A 1 85 ? 9.740 1.193 -8.354 1.00 96.75 85 ASN A N 1
ATOM 622 C CA . ASN A 1 85 ? 10.339 2.458 -7.922 1.00 96.75 85 ASN A CA 1
ATOM 623 C C . ASN A 1 85 ? 11.830 2.329 -7.571 1.00 96.75 85 ASN A C 1
ATOM 625 O O . ASN A 1 85 ? 12.659 3.037 -8.123 1.00 96.75 85 ASN A O 1
ATOM 629 N N . ASP A 1 86 ? 12.170 1.402 -6.675 1.00 94.38 86 ASP A N 1
ATOM 630 C CA . ASP A 1 86 ? 13.528 1.314 -6.120 1.00 94.38 86 ASP A CA 1
ATOM 631 C C . ASP A 1 86 ? 14.493 0.459 -6.952 1.00 94.38 86 ASP A C 1
ATOM 633 O O . ASP A 1 86 ? 15.671 0.401 -6.625 1.00 94.38 86 ASP A O 1
ATOM 637 N N . ALA A 1 87 ? 13.998 -0.293 -7.943 1.00 94.12 87 ALA A N 1
ATOM 638 C CA . ALA A 1 87 ? 14.735 -1.320 -8.697 1.00 94.12 87 ALA A CA 1
ATOM 639 C C . ALA A 1 87 ?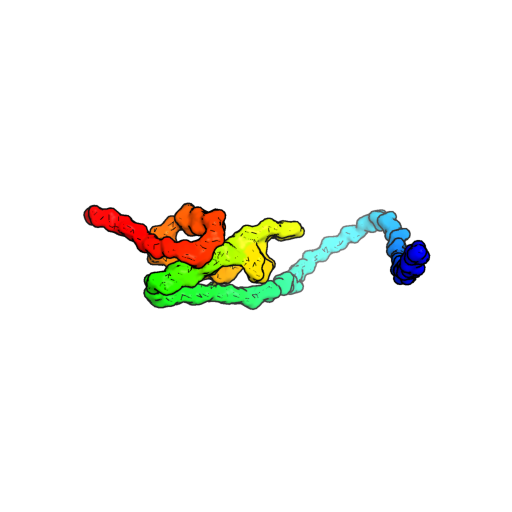 15.361 -2.464 -7.861 1.00 94.12 87 ALA A C 1
ATOM 641 O O . ALA A 1 87 ? 15.908 -3.409 -8.426 1.00 94.12 87 ALA A O 1
ATOM 642 N N . ASN A 1 88 ? 15.213 -2.445 -6.534 1.00 92.56 88 ASN A N 1
ATOM 643 C CA . ASN A 1 88 ? 15.605 -3.534 -5.638 1.00 92.56 88 ASN A CA 1
ATOM 644 C C . ASN A 1 88 ? 14.741 -4.796 -5.837 1.00 92.56 88 ASN A C 1
ATOM 646 O O . ASN A 1 88 ? 13.603 -4.687 -6.312 1.00 92.56 88 ASN A O 1
ATOM 650 N N . PRO A 1 89 ? 15.214 -5.986 -5.409 1.00 94.25 89 PRO A N 1
ATOM 651 C CA . PRO A 1 89 ? 14.409 -7.206 -5.416 1.00 94.25 89 PRO A CA 1
ATOM 652 C C . PRO A 1 89 ? 13.054 -6.999 -4.731 1.00 94.25 89 PRO A C 1
ATOM 654 O O . PRO A 1 89 ? 12.971 -6.445 -3.630 1.00 94.25 89 PRO A O 1
ATOM 657 N N . HIS A 1 90 ? 11.975 -7.413 -5.397 1.00 94.94 90 HIS A N 1
ATOM 658 C CA . HIS A 1 90 ? 10.632 -7.306 -4.841 1.00 94.94 90 HIS A CA 1
ATOM 659 C C . HIS A 1 90 ? 10.302 -8.540 -3.981 1.00 94.94 90 HIS A C 1
ATOM 661 O O 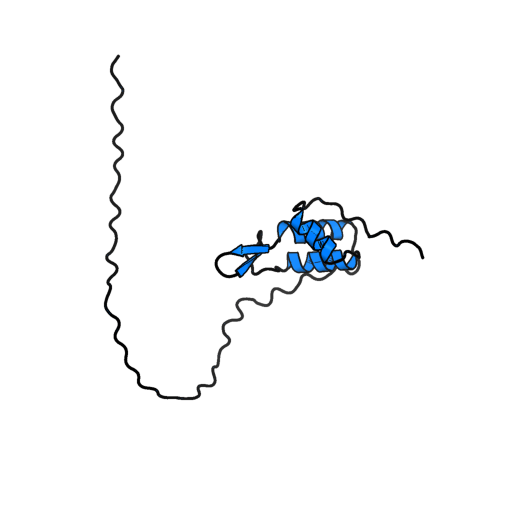. HIS A 1 90 ? 10.547 -9.659 -4.435 1.00 94.94 90 HIS A O 1
ATOM 667 N N . PRO A 1 91 ? 9.689 -8.370 -2.792 1.00 95.81 91 PRO A N 1
ATOM 668 C CA . PRO A 1 91 ? 9.199 -7.110 -2.223 1.00 95.81 91 PRO A CA 1
ATOM 669 C C . PRO A 1 91 ? 10.311 -6.278 -1.577 1.00 95.81 91 PRO A C 1
ATOM 671 O O . PRO A 1 91 ? 11.071 -6.795 -0.763 1.00 95.81 91 PRO A O 1
ATOM 674 N N . CYS A 1 92 ? 10.372 -4.973 -1.871 1.00 96.06 92 CYS A N 1
ATOM 675 C CA . CYS A 1 92 ? 11.311 -4.064 -1.206 1.00 96.06 92 CYS A CA 1
ATOM 676 C C . CYS A 1 92 ? 10.827 -3.692 0.211 1.00 96.06 92 CYS A C 1
ATOM 678 O O . CYS A 1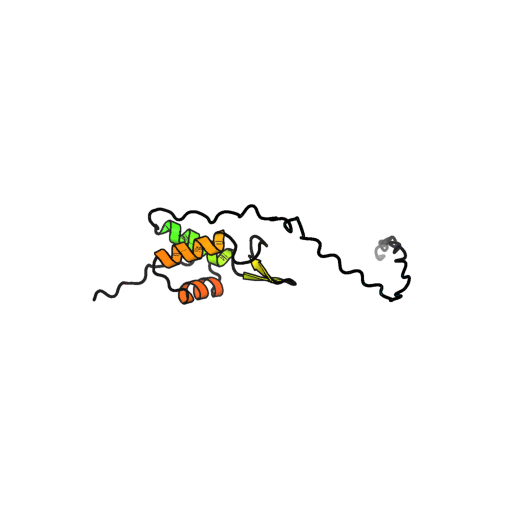 92 ? 9.676 -3.943 0.575 1.00 96.06 92 CYS A O 1
ATOM 680 N N . ARG A 1 93 ? 11.685 -3.058 1.024 1.00 95.88 93 ARG A N 1
ATOM 681 C CA . ARG A 1 93 ? 11.358 -2.668 2.416 1.00 95.88 93 ARG A CA 1
ATOM 682 C C . ARG A 1 93 ? 10.070 -1.865 2.545 1.00 95.88 93 ARG A C 1
ATOM 684 O O . ARG A 1 93 ? 9.264 -2.170 3.419 1.00 95.88 93 ARG A O 1
ATOM 691 N N . LEU A 1 94 ? 9.884 -0.850 1.700 1.00 97.00 94 LEU A N 1
ATOM 692 C CA . LEU A 1 94 ? 8.700 0.009 1.757 1.00 97.00 94 LEU A CA 1
ATOM 693 C C . LEU A 1 94 ? 7.438 -0.780 1.413 1.00 97.00 94 LEU A C 1
ATOM 695 O O . LEU A 1 94 ? 6.447 -0.681 2.131 1.00 97.00 94 LEU A O 1
ATOM 699 N N . HIS A 1 95 ? 7.506 -1.658 0.411 1.00 97.62 95 HIS A N 1
ATOM 700 C CA . HIS A 1 95 ? 6.398 -2.551 0.089 1.00 97.62 95 HIS A CA 1
ATOM 701 C C . HIS A 1 95 ? 6.046 -3.478 1.268 1.00 97.62 95 HIS A C 1
ATOM 703 O O . HIS A 1 95 ? 4.881 -3.590 1.650 1.00 97.62 95 HIS A O 1
ATOM 709 N N . ARG A 1 96 ? 7.049 -4.104 1.906 1.00 97.25 96 ARG A N 1
ATOM 710 C CA . ARG A 1 96 ? 6.839 -4.973 3.082 1.00 97.25 96 ARG A CA 1
ATOM 711 C C . ARG A 1 96 ? 6.268 -4.215 4.277 1.00 97.25 96 ARG A C 1
ATOM 713 O O . ARG A 1 96 ? 5.424 -4.741 5.000 1.00 97.25 96 ARG A O 1
ATOM 720 N N . TRP A 1 97 ? 6.726 -2.989 4.515 1.00 97.12 97 TRP A N 1
ATOM 721 C CA . TRP A 1 97 ? 6.168 -2.123 5.549 1.00 97.12 97 TRP A CA 1
ATOM 722 C C . TRP A 1 97 ? 4.707 -1.773 5.260 1.00 97.12 97 TRP A C 1
ATOM 724 O O . TRP A 1 97 ? 3.862 -2.018 6.118 1.00 97.12 97 TRP A O 1
ATOM 734 N N . GLY A 1 98 ? 4.392 -1.331 4.040 1.00 96.94 98 GLY A N 1
ATOM 735 C CA . GLY A 1 98 ? 3.028 -0.973 3.652 1.00 96.94 98 GLY A CA 1
ATOM 736 C C . GLY A 1 98 ? 2.044 -2.131 3.834 1.00 96.94 98 GLY A C 1
ATOM 737 O O . GLY A 1 98 ? 1.007 -1.962 4.472 1.00 96.94 98 GLY A O 1
ATOM 738 N N . ARG A 1 99 ? 2.403 -3.346 3.390 1.00 97.31 99 ARG A N 1
ATOM 739 C CA . ARG A 1 99 ? 1.554 -4.536 3.597 1.00 97.31 99 ARG A CA 1
ATOM 740 C C . ARG A 1 99 ? 1.289 -4.822 5.078 1.00 97.31 99 ARG A C 1
ATOM 742 O O . ARG A 1 99 ? 0.158 -5.137 5.434 1.00 97.31 99 ARG A O 1
ATOM 749 N N . ARG A 1 100 ? 2.303 -4.695 5.944 1.00 96.19 100 ARG A N 1
ATOM 750 C CA . ARG A 1 100 ? 2.152 -4.911 7.397 1.00 96.19 100 ARG A CA 1
ATOM 751 C C . ARG A 1 100 ? 1.246 -3.857 8.038 1.00 96.19 100 ARG A C 1
ATOM 753 O O . ARG A 1 100 ? 0.364 -4.218 8.808 1.00 96.19 100 ARG A O 1
ATOM 760 N N . VAL A 1 101 ? 1.420 -2.581 7.696 1.00 96.19 101 VAL A N 1
ATOM 761 C CA . VAL A 1 101 ? 0.587 -1.481 8.214 1.00 96.19 101 VAL A CA 1
ATOM 762 C C . VAL A 1 101 ? -0.877 -1.633 7.789 1.00 96.19 101 VAL A C 1
ATOM 764 O O . VAL A 1 101 ? -1.772 -1.504 8.623 1.00 96.19 101 VAL A O 1
ATOM 767 N N . LEU A 1 102 ? -1.138 -1.976 6.523 1.00 95.56 102 LEU A N 1
ATOM 768 C CA . LEU A 1 102 ? -2.502 -2.209 6.030 1.00 95.56 102 LEU A CA 1
ATOM 769 C C . LEU A 1 102 ? -3.146 -3.444 6.676 1.00 95.56 102 LEU A C 1
ATOM 771 O O . LEU A 1 102 ? -4.315 -3.393 7.054 1.00 95.56 102 LEU A O 1
ATOM 775 N N . ALA A 1 103 ? -2.382 -4.520 6.886 1.00 94.25 103 ALA A N 1
ATOM 776 C CA . ALA A 1 103 ? -2.869 -5.696 7.606 1.00 94.25 103 ALA A CA 1
ATOM 777 C C . ALA A 1 103 ? -3.240 -5.369 9.065 1.00 94.25 103 ALA A C 1
ATOM 779 O O . ALA A 1 103 ? -4.285 -5.803 9.544 1.00 94.25 103 ALA A O 1
ATOM 780 N N . LEU A 1 104 ? -2.446 -4.540 9.755 1.00 92.75 104 LEU A N 1
ATOM 781 C CA . LEU A 1 104 ? -2.776 -4.046 11.101 1.00 92.75 104 LEU A CA 1
ATOM 782 C C . LEU A 1 104 ? -4.032 -3.160 11.121 1.00 92.75 104 LEU A C 1
ATOM 784 O O . LEU A 1 104 ? -4.705 -3.078 12.146 1.00 92.75 104 LEU A O 1
ATOM 788 N N . ARG A 1 105 ? -4.386 -2.531 9.993 1.00 90.69 105 ARG A N 1
ATOM 789 C CA . ARG A 1 105 ? -5.672 -1.838 9.802 1.00 90.69 105 ARG A CA 1
ATOM 790 C C . ARG A 1 105 ? -6.845 -2.758 9.473 1.00 90.69 105 ARG A C 1
ATOM 792 O O . ARG A 1 105 ? -7.962 -2.268 9.341 1.00 90.69 105 ARG A O 1
ATOM 799 N N . GLY A 1 106 ? -6.610 -4.064 9.392 1.00 92.19 106 GLY A N 1
ATOM 800 C CA . GLY A 1 106 ? -7.633 -5.075 9.149 1.00 92.19 106 GLY A CA 1
ATOM 801 C C . GLY A 1 106 ? -7.850 -5.409 7.676 1.00 92.19 106 GLY A C 1
ATOM 802 O O . GLY A 1 106 ? -8.789 -6.140 7.373 1.00 92.19 106 GLY A O 1
ATOM 803 N N . LEU A 1 107 ? -7.011 -4.908 6.763 1.00 94.06 107 LEU A N 1
ATOM 804 C CA . LEU A 1 107 ? -7.142 -5.242 5.347 1.00 94.06 107 LEU A CA 1
ATOM 805 C C . LEU A 1 107 ? -6.627 -6.653 5.090 1.00 94.06 107 LEU A C 1
ATOM 807 O O . LEU A 1 107 ? -5.551 -7.050 5.546 1.00 94.06 107 LEU A O 1
ATOM 811 N N . ARG A 1 108 ? -7.385 -7.399 4.294 1.00 94.56 108 ARG A N 1
ATOM 812 C CA . ARG A 1 108 ? -6.999 -8.726 3.823 1.00 94.56 108 ARG A CA 1
ATOM 813 C C . ARG A 1 108 ? -5.978 -8.603 2.700 1.00 94.56 108 ARG A C 1
ATOM 815 O O . ARG A 1 108 ? -5.976 -7.635 1.944 1.00 94.56 108 ARG A O 1
ATOM 822 N N . ALA A 1 109 ? -5.152 -9.634 2.532 1.00 95.12 109 ALA A N 1
ATOM 823 C CA . ALA A 1 109 ? -4.149 -9.673 1.467 1.00 95.12 109 ALA A CA 1
ATOM 824 C C . ALA A 1 109 ? -4.755 -9.390 0.079 1.00 95.12 109 ALA A C 1
ATOM 826 O O . ALA A 1 109 ? -4.211 -8.569 -0.647 1.00 95.12 109 ALA A O 1
ATOM 827 N N . ALA A 1 110 ? -5.923 -9.968 -0.221 1.00 95.69 110 ALA A N 1
ATOM 828 C CA . ALA A 1 110 ? -6.634 -9.736 -1.478 1.00 95.69 110 ALA A CA 1
ATOM 829 C C . ALA A 1 110 ? -7.062 -8.269 -1.676 1.00 95.69 110 ALA A C 1
ATOM 831 O O . ALA A 1 110 ? -6.991 -7.754 -2.783 1.00 95.69 110 ALA A O 1
ATOM 832 N N . GLU A 1 111 ? -7.471 -7.568 -0.615 1.00 95.56 111 GLU A N 1
ATOM 833 C CA . GLU A 1 111 ? -7.832 -6.143 -0.693 1.00 95.56 111 GLU A CA 1
ATOM 834 C C . GLU A 1 111 ? -6.597 -5.277 -0.953 1.00 95.56 111 GLU A C 1
ATOM 836 O O . GLU A 1 111 ? -6.653 -4.321 -1.722 1.00 95.56 111 GLU A O 1
ATOM 841 N N . ILE A 1 112 ? -5.458 -5.643 -0.360 1.00 96.44 112 ILE A N 1
ATOM 842 C CA . ILE A 1 112 ? -4.174 -4.987 -0.625 1.00 96.44 112 ILE A CA 1
ATOM 843 C C . ILE A 1 112 ? -3.731 -5.236 -2.073 1.00 96.44 112 ILE A C 1
ATOM 845 O O . ILE A 1 112 ? -3.246 -4.318 -2.730 1.00 96.44 112 ILE A O 1
ATOM 849 N N . ASP A 1 113 ? -3.9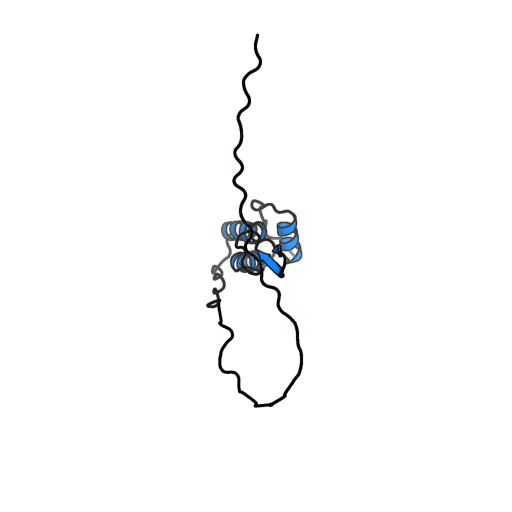15 -6.451 -2.586 1.00 96.94 113 ASP A N 1
ATOM 850 C CA . ASP A 1 113 ? -3.568 -6.794 -3.966 1.00 96.94 113 ASP A CA 1
ATOM 851 C C . ASP A 1 113 ? -4.440 -6.012 -4.963 1.00 96.94 113 ASP A C 1
ATOM 853 O O . ASP A 1 113 ? -3.905 -5.433 -5.906 1.00 96.94 113 ASP A O 1
ATOM 857 N N . LEU A 1 114 ? -5.737 -5.837 -4.678 1.00 96.00 114 LEU A N 1
ATOM 858 C CA . LEU A 1 114 ? -6.626 -4.965 -5.459 1.00 96.00 114 LEU A CA 1
ATOM 859 C C . LEU A 1 114 ? -6.174 -3.494 -5.465 1.00 96.00 114 LEU A C 1
ATOM 861 O O . LEU A 1 114 ? -6.291 -2.825 -6.491 1.00 96.00 114 LEU A O 1
ATOM 865 N N . LEU A 1 115 ? -5.642 -2.969 -4.352 1.00 95.81 115 LEU A N 1
ATOM 866 C CA . LEU A 1 115 ? -5.063 -1.615 -4.328 1.00 95.81 115 LEU A CA 1
ATOM 867 C C . LEU A 1 115 ? -3.849 -1.515 -5.261 1.00 95.81 115 LEU A C 1
ATOM 869 O O . LEU A 1 115 ? -3.719 -0.543 -6.009 1.00 95.81 115 LEU A O 1
ATOM 873 N N . ILE A 1 116 ? -2.975 -2.525 -5.233 1.00 97.12 116 ILE A N 1
ATOM 874 C CA . ILE A 1 116 ? -1.780 -2.595 -6.084 1.00 97.12 116 ILE A CA 1
ATOM 875 C C . ILE A 1 116 ? -2.175 -2.670 -7.563 1.00 97.12 116 ILE A C 1
ATOM 877 O O . ILE A 1 116 ? -1.604 -1.945 -8.378 1.00 97.12 116 ILE A O 1
ATOM 881 N N . GLU A 1 117 ? -3.154 -3.511 -7.899 1.00 96.69 117 GLU A N 1
ATOM 882 C CA . GLU A 1 117 ? -3.684 -3.673 -9.257 1.00 96.69 117 GLU A CA 1
ATOM 883 C C . GLU A 1 117 ? -4.362 -2.400 -9.767 1.00 96.69 117 GLU A C 1
ATOM 885 O O . GLU A 1 117 ? -4.114 -1.984 -10.899 1.00 96.69 117 GLU A O 1
ATOM 890 N N . ARG A 1 118 ? -5.165 -1.739 -8.921 1.00 96.50 118 ARG A N 1
ATOM 891 C CA . ARG A 1 118 ? -5.798 -0.451 -9.238 1.00 96.50 118 ARG A CA 1
ATOM 892 C C . ARG A 1 118 ? -4.766 0.641 -9.522 1.00 96.50 118 ARG A C 1
ATOM 894 O O . ARG A 1 118 ? -5.016 1.509 -10.352 1.00 96.50 118 ARG A O 1
ATOM 901 N N . GLY A 1 119 ? -3.628 0.621 -8.828 1.00 96.62 119 GLY A N 1
ATOM 902 C CA . GLY A 1 119 ? -2.513 1.524 -9.108 1.00 96.62 119 GLY A CA 1
ATOM 903 C C . GLY A 1 119 ? -2.718 2.975 -8.654 1.00 96.62 119 GLY A C 1
ATOM 904 O O . GLY A 1 119 ? -1.974 3.847 -9.095 1.00 96.62 119 GLY A O 1
ATOM 905 N N . ASP A 1 120 ? -3.696 3.240 -7.784 1.00 95.56 120 ASP A N 1
ATOM 906 C CA . ASP A 1 120 ? -4.030 4.577 -7.275 1.00 95.56 120 ASP A CA 1
ATOM 907 C C . ASP A 1 120 ? -3.382 4.820 -5.895 1.00 95.56 120 ASP A C 1
ATOM 909 O O . ASP A 1 120 ? -3.871 4.302 -4.888 1.00 95.56 120 ASP A O 1
ATOM 913 N N . PRO A 1 121 ? -2.277 5.588 -5.809 1.00 95.19 121 PRO A N 1
ATOM 914 C CA . PRO A 1 121 ? -1.569 5.806 -4.549 1.00 95.19 121 PRO A CA 1
ATOM 915 C C . PRO A 1 121 ? -2.295 6.768 -3.600 1.00 95.19 121 PRO A C 1
ATOM 917 O O . PRO A 1 121 ? -1.844 6.924 -2.467 1.00 95.19 121 PRO A O 1
ATOM 920 N N . ALA A 1 122 ? -3.363 7.431 -4.056 1.00 93.62 122 ALA A N 1
ATOM 921 C CA . ALA A 1 122 ? -4.192 8.329 -3.254 1.00 93.62 122 ALA A CA 1
ATOM 922 C C . ALA A 1 122 ? -5.492 7.654 -2.780 1.00 93.62 122 ALA A C 1
ATOM 924 O O . ALA A 1 122 ? -6.347 8.313 -2.188 1.00 93.62 122 ALA A O 1
ATOM 925 N N . ALA A 1 123 ? -5.659 6.352 -3.042 1.00 91.62 123 ALA A N 1
ATOM 926 C CA . ALA A 1 123 ? -6.837 5.609 -2.632 1.00 91.62 123 ALA A CA 1
ATOM 927 C C . ALA A 1 123 ? -6.985 5.620 -1.103 1.00 91.62 123 ALA A C 1
ATOM 929 O O . ALA A 1 123 ? -6.159 5.076 -0.372 1.00 91.62 123 ALA A O 1
ATOM 930 N N . THR A 1 124 ? -8.081 6.200 -0.617 1.00 88.38 124 THR A N 1
ATOM 931 C CA . THR A 1 124 ? -8.396 6.168 0.810 1.00 88.38 124 THR A CA 1
ATOM 932 C C . THR A 1 124 ? -8.807 4.767 1.229 1.00 88.38 124 THR A C 1
ATOM 934 O O . THR A 1 124 ? -9.734 4.176 0.676 1.00 88.38 124 THR A O 1
ATOM 937 N N . VAL A 1 125 ? -8.135 4.256 2.257 1.00 83.75 125 VAL A N 1
ATOM 938 C CA . VAL A 1 125 ? -8.486 2.997 2.904 1.00 83.75 125 VAL A CA 1
ATOM 939 C C . VAL A 1 125 ? -9.333 3.292 4.131 1.00 83.75 125 VAL A C 1
ATOM 941 O O . VAL A 1 125 ? -8.859 3.858 5.119 1.00 83.75 125 VAL A O 1
ATOM 944 N N . HIS A 1 126 ? -10.596 2.891 4.070 1.00 74.81 126 HIS A N 1
ATOM 945 C CA . HIS A 1 126 ? -11.459 2.879 5.239 1.00 74.81 126 HIS A CA 1
ATOM 946 C C . HIS A 1 126 ? -11.201 1.594 6.036 1.00 74.81 126 HIS A C 1
ATOM 948 O O . HIS A 1 126 ? -11.054 0.531 5.426 1.00 74.81 126 HIS A O 1
ATOM 954 N N . PRO A 1 127 ? -11.122 1.661 7.379 1.00 66.44 127 PRO A N 1
ATOM 955 C CA . PRO A 1 127 ? -11.126 0.456 8.196 1.00 66.44 127 PRO A CA 1
ATOM 956 C C . PRO A 1 127 ? -12.341 -0.394 7.811 1.00 66.44 127 PRO A C 1
ATOM 958 O O . PRO A 1 127 ? -13.416 0.181 7.609 1.00 66.44 127 PRO A O 1
ATOM 961 N N . PRO A 1 128 ? -12.209 -1.726 7.700 1.00 63.78 128 PRO A N 1
ATOM 962 C CA . PRO A 1 128 ? -13.378 -2.564 7.497 1.00 63.78 128 PRO A CA 1
ATOM 963 C C . PRO A 1 128 ? -14.377 -2.264 8.616 1.00 63.78 128 PRO A C 1
ATOM 965 O O . PRO A 1 128 ? -14.007 -2.245 9.794 1.00 63.78 128 PRO A O 1
ATOM 968 N N . HIS A 1 129 ? -15.632 -1.993 8.248 1.00 58.66 129 HIS A N 1
ATOM 969 C CA . HIS A 1 129 ? -16.713 -1.941 9.221 1.00 58.66 129 HIS A CA 1
ATOM 970 C C . HIS A 1 129 ? -16.693 -3.284 9.953 1.00 58.66 129 HIS A C 1
ATOM 972 O O . HIS A 1 129 ? -16.950 -4.323 9.340 1.00 58.66 129 HIS A O 1
ATOM 978 N N . ARG A 1 130 ? -16.350 -3.288 11.249 1.00 57.09 130 ARG A N 1
ATOM 979 C CA . ARG A 1 130 ? -16.773 -4.397 12.101 1.00 57.09 130 ARG A CA 1
ATOM 980 C C . ARG A 1 130 ? -18.286 -4.348 12.021 1.00 57.09 130 ARG A C 1
ATOM 982 O O . ARG A 1 130 ? -18.883 -3.394 12.500 1.00 57.09 130 ARG A O 1
ATOM 989 N N . LEU A 1 131 ? -18.883 -5.299 11.313 1.00 55.62 131 LEU A N 1
ATOM 990 C CA . LEU A 1 131 ? -20.293 -5.571 11.504 1.00 55.62 131 LEU A CA 1
ATOM 991 C C . LEU A 1 131 ? -20.395 -5.965 12.975 1.00 55.62 131 LEU A C 1
ATOM 993 O O . LEU A 1 131 ? -19.851 -7.000 13.362 1.00 55.62 131 LEU A O 1
ATOM 997 N N . ASP A 1 132 ? -20.932 -5.055 13.784 1.00 47.94 132 ASP A N 1
ATOM 998 C CA . ASP A 1 132 ? -21.229 -5.295 15.187 1.00 47.94 132 ASP A CA 1
ATOM 999 C C . ASP A 1 132 ? -22.033 -6.599 15.270 1.00 47.94 132 ASP A C 1
ATOM 1001 O O . ASP A 1 132 ? -23.090 -6.729 14.646 1.00 47.94 132 ASP A O 1
ATOM 1005 N N . ALA A 1 133 ? -21.474 -7.581 15.974 1.00 40.91 133 ALA A N 1
ATOM 1006 C CA . ALA A 1 133 ? -22.094 -8.857 16.297 1.00 40.91 133 ALA A CA 1
ATOM 1007 C C . ALA A 1 133 ? -22.035 -9.042 17.811 1.00 40.91 133 ALA A C 1
ATOM 1009 O O . ALA A 1 133 ? -20.957 -8.753 18.386 1.00 40.91 133 ALA A O 1
#

Foldseek 3Di:
DDDDDDDDDDDDDDDDDDDDDDDDDDDDDDDDDPDPDDDDPDCPPPPPDADDDDPDQDQVNLLQLLLLQLQQDWDDDPPATAGPHPRHHPPDRSNVRSVVSVVSLVDDPVNSVVSNVVSDSRDRDDRPPPPDD

Radius of gyration: 27.79 Å; chains: 1; bounding box: 64×66×75 Å

pLDDT: mean 75.98, std 21.45, range [36.69, 98.44]

Secondary structure (DSSP, 8-state):
-PPPPP--------PPPP----------------------S---S---PPPPPPSS--HHHHHHHHHHHHHT-EEEETTEEEETTT-SBSSPHHHHHHHHHHHHTT--HHHHHHHHHHT-TT---PPP-----

Sequence (133 aa):
MPPPAGRRFSADPVHPSPVEVCPMSSTTTRTVRPAVSPGAGEDSGEGLRDIPLPPYVTGEDAQFAVRAVVVHAPRRWSGGTVCRNDANPHPCRLHRWGRRVLALRGLRAAEIDLLIERGDPAATVHPPHRLDA